Protein AF-A0ABC8R8J8-F1 (afdb_monomer_lite)

Foldseek 3Di:
DPPDVVVLVVLLVPLVVLLVLQLDPPHDPVSNVVSLVVVLVCCQVVVDPLLSVLVSLVCQCPDPPPSSNVSSVVSVVSSVVSCVPPDDDPVSVVSVVVSVVVRD

Organism: NCBI:txid185542

Structure (mmCIF, N/CA/C/O backbone):
data_AF-A0ABC8R8J8-F1
#
_entry.id   AF-A0ABC8R8J8-F1
#
loop_
_atom_site.group_PDB
_atom_site.id
_atom_site.type_symbol
_atom_site.label_atom_id
_atom_site.label_alt_id
_atom_site.label_comp_id
_atom_site.label_asym_id
_atom_site.label_entity_id
_atom_site.label_seq_id
_atom_site.pdbx_PDB_ins_code
_atom_site.Cartn_x
_atom_site.Cartn_y
_atom_site.Cartn_z
_atom_site.occupancy
_atom_site.B_iso_or_equiv
_atom_site.auth_seq_id
_atom_site.auth_comp_id
_atom_site.auth_asym_id
_atom_site.auth_atom_id
_atom_site.pdbx_PDB_model_num
ATOM 1 N N . MET A 1 1 ? -33.916 -7.625 -3.540 1.00 44.81 1 MET A N 1
ATOM 2 C CA . MET A 1 1 ? -32.467 -7.918 -3.426 1.00 44.81 1 MET A CA 1
ATOM 3 C C . MET A 1 1 ? -31.763 -7.576 -4.739 1.00 44.81 1 MET A C 1
ATOM 5 O O . MET A 1 1 ? -31.745 -8.413 -5.623 1.00 44.81 1 MET A O 1
ATOM 9 N N . SER A 1 2 ? -31.237 -6.355 -4.911 1.00 48.34 2 SER A N 1
ATOM 10 C CA . SER A 1 2 ? -30.414 -5.998 -6.093 1.00 48.34 2 SER A CA 1
ATOM 11 C C . SER A 1 2 ? -29.502 -4.774 -5.864 1.00 48.34 2 SER A C 1
ATOM 13 O O . SER A 1 2 ? -29.258 -4.000 -6.782 1.00 48.34 2 SER A O 1
ATOM 15 N N . GLY A 1 3 ? -29.017 -4.558 -4.632 1.00 45.34 3 GLY 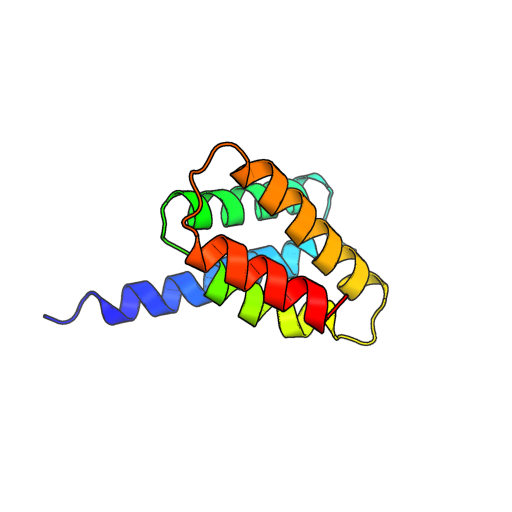A N 1
ATOM 16 C CA . GLY A 1 3 ? -28.213 -3.368 -4.281 1.00 45.34 3 GLY A CA 1
ATOM 17 C C . GLY A 1 3 ? -26.805 -3.644 -3.740 1.00 45.34 3 GLY A C 1
ATOM 18 O O . GLY A 1 3 ? -26.003 -2.725 -3.638 1.00 45.34 3 GLY A O 1
ATOM 19 N N . SER A 1 4 ? -26.477 -4.893 -3.392 1.00 46.66 4 SER A N 1
ATOM 20 C CA . SER A 1 4 ? -25.226 -5.212 -2.682 1.00 46.66 4 SER A CA 1
ATOM 21 C C . SER A 1 4 ? -24.040 -5.475 -3.624 1.00 46.66 4 SER A C 1
ATOM 23 O O . SER A 1 4 ? -22.936 -5.032 -3.338 1.00 46.66 4 SER A O 1
ATOM 25 N N . ARG A 1 5 ? -24.267 -6.085 -4.798 1.00 41.25 5 ARG A N 1
ATOM 26 C CA . ARG A 1 5 ? -23.196 -6.465 -5.745 1.00 41.25 5 ARG A CA 1
ATOM 27 C C . ARG A 1 5 ? -22.545 -5.279 -6.474 1.00 41.25 5 ARG A C 1
ATOM 29 O O . ARG A 1 5 ? -21.347 -5.307 -6.726 1.00 41.25 5 ARG A O 1
ATOM 36 N N . ALA A 1 6 ? -23.315 -4.231 -6.780 1.00 41.62 6 ALA A N 1
ATOM 37 C CA . ALA A 1 6 ? -22.806 -3.038 -7.466 1.00 41.62 6 ALA A CA 1
ATOM 38 C C . ALA A 1 6 ? -21.947 -2.148 -6.548 1.00 41.62 6 ALA A C 1
ATOM 40 O O . ALA A 1 6 ? -20.986 -1.534 -7.002 1.00 41.62 6 ALA A O 1
ATOM 41 N N . LYS A 1 7 ? -22.250 -2.125 -5.241 1.00 42.38 7 LYS A N 1
ATOM 42 C CA . LYS A 1 7 ? -21.490 -1.349 -4.251 1.00 42.38 7 LYS A CA 1
ATOM 43 C C . LYS A 1 7 ? -20.092 -1.935 -4.011 1.00 42.38 7 LYS A C 1
ATOM 45 O O . LYS A 1 7 ? -19.155 -1.186 -3.765 1.00 42.38 7 LYS A O 1
ATOM 50 N N . THR A 1 8 ? -19.941 -3.253 -4.154 1.00 44.81 8 THR A N 1
ATOM 51 C CA . THR A 1 8 ? -18.651 -3.948 -4.020 1.00 44.81 8 THR A CA 1
ATOM 52 C C . THR A 1 8 ? -17.726 -3.720 -5.223 1.00 44.81 8 THR A C 1
ATOM 54 O O . THR A 1 8 ? -16.536 -3.514 -5.021 1.00 44.81 8 THR A O 1
ATOM 57 N N . MET A 1 9 ? -18.246 -3.682 -6.461 1.00 43.03 9 MET A N 1
ATOM 58 C CA . MET A 1 9 ? -17.405 -3.452 -7.656 1.00 43.03 9 MET A CA 1
ATOM 59 C C . MET A 1 9 ? -16.933 -1.998 -7.820 1.00 43.03 9 MET A C 1
ATOM 61 O O . MET A 1 9 ? -15.892 -1.751 -8.422 1.00 43.03 9 MET A O 1
ATOM 65 N N . ALA A 1 10 ? -17.672 -1.022 -7.286 1.00 45.47 10 ALA A N 1
ATOM 66 C CA . ALA A 1 10 ? -17.229 0.374 -7.279 1.00 45.47 10 ALA A CA 1
ATOM 67 C C . ALA A 1 10 ? -16.096 0.606 -6.262 1.00 45.47 10 ALA A C 1
ATOM 69 O O . ALA A 1 10 ? -15.111 1.267 -6.581 1.00 45.47 10 ALA A O 1
ATOM 70 N N . ALA A 1 11 ? -16.194 -0.010 -5.078 1.00 49.84 11 ALA A N 1
ATOM 71 C CA . ALA A 1 11 ? -15.151 0.047 -4.056 1.00 49.84 11 ALA A CA 1
ATOM 72 C C . ALA A 1 11 ? -13.843 -0.619 -4.517 1.00 49.84 11 ALA A C 1
ATOM 74 O O . ALA A 1 11 ? -12.766 -0.144 -4.163 1.00 49.84 11 ALA A O 1
ATOM 75 N N . SER A 1 12 ? -13.917 -1.663 -5.358 1.00 54.75 12 SER A N 1
ATOM 76 C CA . SER A 1 12 ? -12.716 -2.324 -5.880 1.00 54.75 12 SER A CA 1
ATOM 77 C C . SER A 1 12 ? -11.917 -1.479 -6.875 1.00 54.75 12 SER A C 1
ATOM 79 O O . SER A 1 12 ? -10.730 -1.713 -7.036 1.00 54.75 12 SER A O 1
ATOM 81 N N . ALA A 1 13 ? -12.529 -0.486 -7.529 1.00 66.62 13 ALA A N 1
ATOM 82 C CA . ALA A 1 13 ? -11.824 0.390 -8.470 1.00 66.62 13 ALA A CA 1
ATOM 83 C C . ALA A 1 13 ? -11.222 1.641 -7.804 1.00 66.62 13 ALA A C 1
ATOM 85 O O . ALA A 1 13 ? -10.361 2.300 -8.383 1.00 66.62 13 ALA A O 1
ATOM 86 N N . GLU A 1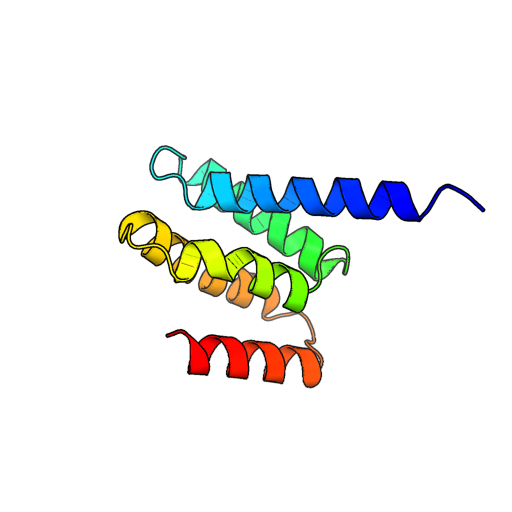 14 ? -11.690 2.015 -6.612 1.00 83.38 14 GLU A N 1
ATOM 87 C CA . GLU A 1 14 ? -11.300 3.276 -5.975 1.00 83.38 14 GLU A CA 1
ATOM 88 C C . GLU A 1 14 ? -9.974 3.159 -5.214 1.00 83.38 14 GLU A C 1
ATOM 90 O O . GLU A 1 14 ? -9.128 4.043 -5.329 1.00 83.38 14 GLU A O 1
ATOM 95 N N . TYR A 1 15 ? -9.726 2.035 -4.528 1.00 91.00 15 TYR A N 1
ATOM 96 C CA . TYR A 1 15 ? -8.443 1.822 -3.846 1.00 91.00 15 TYR A CA 1
ATOM 97 C C . TYR A 1 15 ? -7.274 1.648 -4.825 1.00 91.00 15 TYR A C 1
ATOM 99 O O . TYR A 1 15 ? -6.161 2.065 -4.513 1.00 91.00 15 TYR A O 1
ATOM 107 N N . VAL A 1 16 ? -7.526 1.109 -6.024 1.00 94.56 16 VAL A N 1
ATOM 108 C CA . VAL A 1 16 ? -6.510 0.974 -7.082 1.00 94.56 16 VAL A CA 1
ATOM 109 C C . VAL A 1 16 ? -5.979 2.345 -7.494 1.00 94.56 16 VAL A C 1
ATOM 111 O O . VAL A 1 16 ? -4.771 2.527 -7.566 1.00 94.56 16 VAL A O 1
ATOM 114 N N . LYS A 1 17 ? -6.846 3.356 -7.625 1.00 94.81 17 LYS A N 1
ATOM 115 C CA . LYS A 1 17 ? -6.419 4.734 -7.928 1.00 94.81 17 LYS A CA 1
ATOM 116 C C . LYS A 1 17 ? -5.516 5.320 -6.847 1.00 94.81 17 LYS A C 1
ATOM 118 O O . LYS A 1 17 ? -4.627 6.110 -7.147 1.00 94.81 17 LYS A O 1
ATOM 123 N N . HIS A 1 18 ? -5.742 4.954 -5.586 1.00 97.00 18 HIS A N 1
ATOM 124 C CA . HIS A 1 18 ? -4.864 5.360 -4.492 1.00 97.00 18 HIS A CA 1
ATOM 125 C C . HIS A 1 18 ? -3.510 4.642 -4.559 1.00 97.00 18 HIS A C 1
ATOM 127 O O . HIS A 1 18 ? -2.486 5.271 -4.301 1.00 97.00 18 HIS A O 1
ATOM 133 N N . ILE A 1 19 ? -3.476 3.369 -4.967 1.00 96.62 19 ILE A N 1
ATOM 134 C CA . ILE A 1 19 ? -2.216 2.659 -5.233 1.00 96.62 19 ILE A CA 1
ATOM 135 C C . ILE A 1 19 ? -1.466 3.355 -6.372 1.00 96.62 19 ILE A C 1
ATOM 137 O O . ILE A 1 19 ? -0.323 3.763 -6.180 1.00 96.62 19 ILE A O 1
ATOM 141 N N . GLU A 1 20 ? -2.124 3.564 -7.515 1.00 95.69 20 GLU A N 1
ATOM 142 C CA . GLU A 1 20 ? -1.567 4.236 -8.694 1.00 95.69 20 GLU A CA 1
ATOM 143 C C . GLU A 1 20 ? -1.042 5.635 -8.348 1.00 95.69 20 GLU A C 1
ATOM 145 O O . GLU A 1 20 ? 0.097 5.973 -8.668 1.00 95.69 20 GLU A O 1
ATOM 150 N N . SER A 1 21 ? -1.827 6.426 -7.610 1.00 96.75 21 SER A N 1
ATOM 151 C CA . SER A 1 21 ? -1.414 7.754 -7.158 1.00 96.75 21 SER A CA 1
ATOM 152 C C . SER A 1 21 ? -0.210 7.705 -6.218 1.00 96.75 21 SER A C 1
ATOM 154 O O . SER A 1 21 ? 0.598 8.632 -6.243 1.00 96.75 21 SER A O 1
ATOM 156 N N . TYR A 1 22 ? -0.064 6.677 -5.382 1.00 97.56 22 TYR A N 1
ATOM 157 C CA . TYR A 1 22 ? 1.089 6.559 -4.491 1.00 97.56 22 TYR A CA 1
ATOM 158 C C . TYR A 1 22 ? 2.364 6.143 -5.243 1.00 97.56 22 TYR A C 1
ATOM 160 O O . TYR A 1 22 ? 3.446 6.695 -5.002 1.00 97.56 22 TYR A O 1
ATOM 168 N N . VAL A 1 23 ? 2.253 5.165 -6.150 1.00 96.44 23 VAL A N 1
ATOM 169 C CA . VAL A 1 23 ? 3.406 4.650 -6.905 1.00 96.44 23 VAL A CA 1
ATOM 170 C C . VAL A 1 23 ? 3.865 5.596 -8.012 1.00 96.44 23 VAL A C 1
ATOM 172 O O . VAL A 1 23 ? 5.010 5.499 -8.450 1.00 96.44 23 VAL A O 1
ATOM 175 N N . ASP A 1 24 ? 3.021 6.539 -8.430 1.00 95.31 24 ASP A N 1
ATOM 176 C CA . ASP A 1 24 ? 3.426 7.585 -9.357 1.00 95.31 24 ASP A CA 1
ATOM 177 C C . ASP A 1 24 ? 4.502 8.494 -8.736 1.00 95.31 24 ASP A C 1
ATOM 179 O O . ASP A 1 24 ? 4.312 9.166 -7.716 1.00 95.31 24 ASP A O 1
ATOM 183 N N . SER A 1 25 ? 5.660 8.522 -9.394 1.00 90.31 25 SER A N 1
ATOM 184 C CA . SER A 1 25 ? 6.790 9.381 -9.044 1.00 90.31 25 SER A CA 1
ATOM 185 C C . SER A 1 25 ? 6.498 10.877 -9.171 1.00 90.31 25 SER A C 1
ATOM 187 O O . SER A 1 25 ? 7.184 11.672 -8.528 1.00 90.31 25 SER A O 1
ATOM 189 N N . SER A 1 26 ? 5.492 11.256 -9.965 1.00 94.81 26 SER A N 1
ATOM 190 C CA . SER A 1 26 ? 5.075 12.645 -10.149 1.00 94.81 26 SER A CA 1
ATOM 191 C C . SER A 1 26 ? 4.189 13.164 -9.010 1.00 94.81 26 SER A C 1
ATOM 193 O O . SER A 1 26 ? 4.077 14.377 -8.815 1.00 94.81 26 SER A O 1
ATOM 195 N N . SER A 1 27 ? 3.608 12.262 -8.213 1.00 95.25 27 SER A N 1
ATOM 196 C CA . SER A 1 27 ? 2.780 12.624 -7.067 1.00 95.25 27 SER A CA 1
ATOM 197 C C . SER A 1 27 ? 3.590 13.298 -5.965 1.00 95.25 27 SER A C 1
ATOM 199 O O . SER A 1 27 ? 4.669 12.848 -5.569 1.00 95.25 27 SER A O 1
ATOM 201 N N . SER A 1 28 ? 3.014 14.355 -5.395 1.00 96.62 28 SER A N 1
ATOM 202 C CA . SER A 1 28 ? 3.562 15.009 -4.208 1.00 96.62 28 SER A CA 1
ATOM 203 C C . SER A 1 28 ? 3.484 14.107 -2.973 1.00 96.62 28 SER A C 1
ATOM 205 O O . SER A 1 28 ? 2.631 13.221 -2.871 1.00 96.62 28 SER A O 1
ATOM 207 N N . ALA A 1 29 ? 4.327 14.400 -1.980 1.00 94.94 29 ALA A N 1
ATOM 208 C CA . ALA A 1 29 ? 4.302 13.718 -0.686 1.00 94.94 29 ALA A CA 1
ATOM 209 C C . ALA A 1 29 ? 2.918 13.789 -0.014 1.00 94.94 29 ALA A C 1
ATOM 211 O O . ALA A 1 29 ? 2.462 12.816 0.579 1.00 94.94 29 ALA A O 1
ATOM 212 N N . THR A 1 30 ? 2.207 14.913 -0.154 1.00 96.81 30 THR A N 1
ATOM 213 C CA . THR A 1 30 ? 0.849 15.072 0.384 1.00 96.81 30 THR A CA 1
ATOM 214 C C . THR A 1 30 ? -0.154 14.146 -0.305 1.00 96.81 30 THR A C 1
ATOM 216 O O . THR A 1 30 ? -0.994 13.553 0.365 1.00 96.81 30 THR A O 1
ATOM 219 N N . GLN A 1 31 ? -0.067 13.983 -1.630 1.00 96.81 31 GLN A N 1
ATOM 220 C CA . GLN A 1 31 ? -0.937 13.062 -2.378 1.00 96.81 31 GLN A CA 1
ATOM 221 C C . GLN A 1 31 ? -0.651 11.596 -2.031 1.00 96.81 31 GLN A C 1
ATOM 223 O O . GLN A 1 31 ? -1.581 10.801 -1.886 1.00 96.81 31 GLN A O 1
ATOM 228 N N . GLN A 1 32 ? 0.624 11.248 -1.849 1.00 96.31 32 GLN A N 1
ATOM 229 C CA . GLN A 1 32 ? 1.036 9.922 -1.387 1.00 96.31 32 GLN A CA 1
ATOM 230 C C . GLN A 1 32 ? 0.491 9.636 0.015 1.00 96.31 32 GLN A C 1
ATOM 232 O O . GLN A 1 32 ? -0.200 8.638 0.205 1.00 96.31 32 GLN A O 1
ATOM 237 N N . ALA A 1 33 ? 0.695 10.548 0.969 1.00 96.12 33 ALA A N 1
ATOM 238 C CA . ALA A 1 33 ? 0.170 10.403 2.326 1.00 96.12 33 ALA A CA 1
ATOM 239 C C . ALA A 1 33 ? -1.364 10.268 2.344 1.00 96.12 33 ALA A C 1
ATOM 241 O O . ALA A 1 33 ? -1.899 9.384 3.011 1.00 96.12 33 ALA A O 1
ATOM 242 N N . ALA A 1 34 ? -2.072 11.080 1.551 1.00 97.06 34 ALA A N 1
ATOM 243 C CA . ALA A 1 34 ? -3.525 10.987 1.418 1.00 97.06 34 ALA A CA 1
ATOM 244 C C . ALA A 1 34 ? -3.978 9.631 0.850 1.00 97.06 34 ALA A C 1
ATOM 246 O O . ALA A 1 34 ? -4.988 9.084 1.291 1.00 97.06 34 ALA A O 1
ATOM 247 N N . SER A 1 35 ? -3.221 9.064 -0.093 1.00 97.62 35 SER A N 1
ATOM 248 C CA . SER A 1 35 ? -3.503 7.741 -0.659 1.00 97.62 35 SER A CA 1
ATOM 249 C C . SER A 1 35 ? -3.316 6.624 0.370 1.00 97.62 35 SER A C 1
ATOM 251 O O . SER A 1 35 ? -4.169 5.743 0.481 1.00 97.62 35 SER A O 1
ATOM 253 N N . VAL A 1 36 ? -2.253 6.693 1.178 1.00 97.12 36 VAL A N 1
ATOM 254 C CA . VAL A 1 36 ? -2.023 5.758 2.294 1.00 97.12 36 VAL A CA 1
ATOM 255 C C . VAL A 1 36 ? -3.159 5.838 3.305 1.00 97.12 36 VAL A C 1
ATOM 257 O O . VAL A 1 36 ? -3.700 4.807 3.700 1.00 97.12 36 VAL A O 1
ATOM 260 N N . ASP A 1 37 ? -3.554 7.047 3.707 1.00 96.06 37 ASP A N 1
ATOM 261 C CA . ASP A 1 37 ? -4.633 7.243 4.674 1.00 96.06 37 ASP A CA 1
ATOM 262 C C . ASP A 1 37 ? -5.979 6.731 4.144 1.00 96.06 37 ASP A C 1
ATOM 264 O O . ASP A 1 37 ? -6.719 6.081 4.888 1.00 96.06 37 ASP A O 1
ATOM 268 N N . ALA A 1 38 ? -6.274 6.943 2.858 1.00 96.56 38 ALA A N 1
ATOM 269 C CA . ALA A 1 38 ? -7.481 6.431 2.217 1.00 96.56 38 ALA A CA 1
ATOM 270 C C . ALA A 1 38 ? -7.518 4.893 2.209 1.00 96.56 38 ALA A C 1
ATOM 272 O O . ALA A 1 38 ? -8.493 4.294 2.668 1.00 96.56 38 ALA A O 1
ATOM 273 N N . ILE A 1 39 ? -6.440 4.237 1.767 1.00 95.88 39 ILE A N 1
ATOM 274 C CA . ILE A 1 39 ? -6.357 2.768 1.752 1.00 95.88 39 ILE A CA 1
ATOM 275 C C . ILE A 1 39 ? -6.415 2.212 3.181 1.00 95.88 39 ILE A C 1
ATOM 277 O O . ILE A 1 39 ? -7.161 1.271 3.455 1.00 95.88 39 ILE A O 1
ATOM 281 N N . ALA A 1 40 ? -5.686 2.816 4.123 1.00 93.94 40 ALA A N 1
ATOM 282 C CA . ALA A 1 40 ? -5.708 2.408 5.522 1.00 93.94 40 ALA A CA 1
ATOM 283 C C . ALA A 1 40 ? -7.111 2.532 6.132 1.00 93.94 40 ALA A C 1
ATOM 285 O O . ALA A 1 40 ? -7.513 1.664 6.907 1.00 93.94 40 ALA A O 1
ATOM 286 N N . ALA A 1 41 ? -7.874 3.572 5.784 1.00 93.88 41 ALA A N 1
ATOM 287 C CA . ALA A 1 41 ? -9.260 3.712 6.214 1.00 93.88 41 ALA A CA 1
ATOM 288 C C . ALA A 1 41 ? -10.141 2.582 5.661 1.00 93.88 41 ALA A C 1
ATOM 290 O O . ALA A 1 41 ? -10.936 2.016 6.411 1.00 93.88 41 ALA A O 1
ATOM 291 N N . LEU A 1 42 ? -9.977 2.198 4.391 1.00 93.62 42 LEU A N 1
ATOM 292 C CA . LEU A 1 42 ? -10.716 1.075 3.803 1.00 93.62 42 LEU A CA 1
ATOM 293 C C . LEU A 1 42 ? -10.393 -0.251 4.502 1.00 93.62 42 LEU A C 1
ATOM 295 O O . LEU A 1 42 ? -11.312 -0.982 4.872 1.00 93.62 42 LEU A O 1
ATOM 299 N N . LEU A 1 43 ? -9.108 -0.527 4.747 1.00 90.50 43 LEU A N 1
ATOM 300 C CA . LEU A 1 43 ? -8.657 -1.721 5.470 1.00 90.50 43 LEU A CA 1
ATOM 301 C C . LEU A 1 43 ? -9.179 -1.739 6.907 1.00 90.50 43 LEU A C 1
ATOM 303 O O . LEU A 1 43 ? -9.619 -2.775 7.395 1.00 90.50 43 LEU A O 1
ATOM 307 N N . LYS A 1 44 ? -9.144 -0.601 7.611 1.0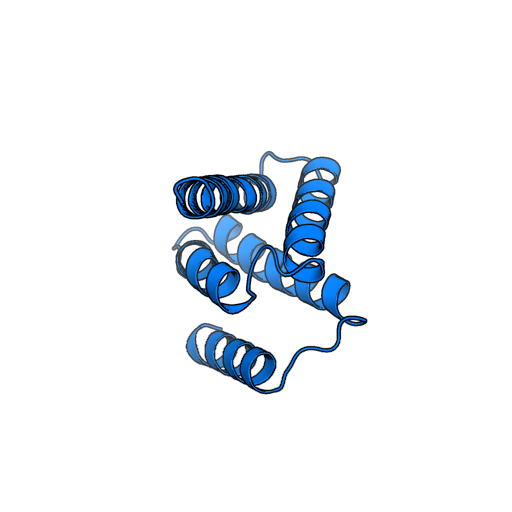0 89.69 44 LYS A N 1
ATOM 308 C CA . LYS A 1 44 ? -9.605 -0.503 9.004 1.00 89.69 44 LYS A CA 1
ATOM 309 C C . LYS A 1 44 ? -11.096 -0.763 9.144 1.00 89.69 44 LYS A C 1
ATOM 311 O O . LYS A 1 44 ? -11.473 -1.457 10.080 1.00 89.69 44 LYS A O 1
ATOM 316 N N . ASN A 1 45 ? -11.891 -0.266 8.201 1.00 89.69 45 ASN A N 1
ATOM 317 C CA . ASN A 1 45 ? -13.345 -0.419 8.180 1.00 89.69 45 ASN A CA 1
ATOM 318 C C . ASN A 1 45 ? -13.823 -1.704 7.477 1.00 89.69 45 ASN A C 1
ATOM 320 O O . ASN A 1 45 ? -15.006 -1.807 7.165 1.00 89.69 45 ASN A O 1
ATOM 324 N N . ASP A 1 46 ? -12.919 -2.647 7.180 1.00 87.56 46 ASP A N 1
ATOM 325 C CA . ASP A 1 46 ? -13.220 -3.930 6.520 1.00 87.56 46 ASP A CA 1
ATOM 326 C C . ASP A 1 46 ? -13.905 -3.783 5.146 1.00 87.56 46 ASP A C 1
ATOM 328 O O . ASP A 1 46 ? -14.562 -4.693 4.644 1.00 87.56 46 ASP A O 1
ATOM 332 N N . MET A 1 47 ? -13.719 -2.624 4.507 1.00 90.75 47 MET A N 1
ATOM 333 C CA . MET A 1 47 ? -14.194 -2.328 3.151 1.00 90.75 47 MET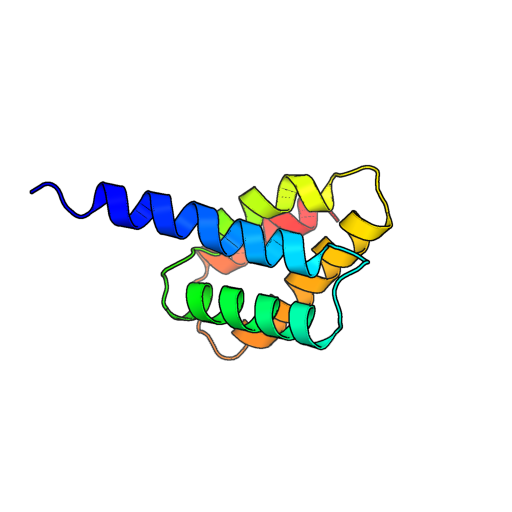 A CA 1
ATOM 334 C C . MET A 1 47 ? -13.222 -2.835 2.079 1.00 90.75 47 MET A C 1
ATOM 336 O O . MET A 1 47 ? -13.606 -2.997 0.922 1.00 90.75 47 MET A O 1
ATOM 340 N N . LEU A 1 48 ? -11.971 -3.083 2.469 1.00 89.62 48 LEU A N 1
ATOM 341 C CA . LEU A 1 48 ? -10.932 -3.734 1.684 1.00 89.62 48 LEU A CA 1
ATOM 342 C C . LEU A 1 48 ? -10.304 -4.817 2.562 1.00 89.62 48 LEU A C 1
ATOM 344 O O . LEU A 1 48 ? -9.946 -4.548 3.709 1.00 89.62 48 LEU A O 1
ATOM 348 N N . THR A 1 49 ? -10.165 -6.033 2.042 1.00 88.19 49 THR A N 1
ATOM 349 C CA . THR A 1 49 ? -9.431 -7.087 2.748 1.00 88.19 49 THR A CA 1
ATOM 350 C C . THR A 1 49 ? -7.941 -6.969 2.453 1.00 88.19 49 THR A C 1
ATOM 352 O O . THR A 1 49 ? -7.536 -6.535 1.372 1.00 88.19 49 THR A O 1
ATOM 355 N N . VAL A 1 50 ? -7.111 -7.391 3.407 1.00 86.06 50 VAL A N 1
ATOM 356 C CA . VAL A 1 50 ? -5.657 -7.447 3.208 1.00 86.06 50 VAL A CA 1
ATOM 357 C C . VAL A 1 50 ? -5.306 -8.384 2.050 1.00 86.06 50 VAL A C 1
ATOM 359 O O . VAL A 1 50 ? -4.462 -8.038 1.238 1.00 86.06 50 VAL A O 1
ATOM 362 N N . GLU A 1 51 ? -5.995 -9.519 1.915 1.00 84.88 51 GLU A N 1
ATOM 363 C CA . GLU A 1 51 ? -5.806 -10.451 0.796 1.00 84.88 51 GLU A CA 1
ATOM 364 C C . GLU A 1 51 ? -6.059 -9.787 -0.567 1.00 84.88 51 GLU A C 1
ATOM 366 O O . GLU A 1 51 ? -5.236 -9.908 -1.474 1.00 84.88 51 GLU A O 1
ATOM 371 N N . ALA A 1 52 ? -7.165 -9.046 -0.712 1.00 88.50 52 ALA A N 1
ATOM 372 C CA . ALA A 1 52 ? -7.488 -8.359 -1.961 1.00 88.50 52 ALA A CA 1
ATOM 373 C C . ALA A 1 52 ? -6.452 -7.280 -2.298 1.00 88.50 52 ALA A C 1
ATOM 375 O O . ALA A 1 52 ? -6.023 -7.184 -3.446 1.00 88.50 52 ALA A O 1
ATOM 376 N N . LEU A 1 53 ? -6.008 -6.514 -1.295 1.00 91.00 53 LEU A N 1
ATOM 377 C CA . LEU A 1 53 ? -4.924 -5.548 -1.465 1.00 91.00 53 LEU A CA 1
ATOM 378 C C . LEU A 1 53 ? -3.640 -6.238 -1.931 1.00 91.00 53 LEU A C 1
ATOM 380 O O . LEU A 1 53 ? -3.029 -5.818 -2.901 1.00 91.00 53 LEU A O 1
ATOM 384 N N . VAL A 1 54 ? -3.229 -7.291 -1.235 1.00 87.25 54 VAL A N 1
ATOM 385 C CA . VAL A 1 54 ? -1.989 -8.021 -1.501 1.00 87.25 54 VAL A CA 1
ATOM 386 C C . VAL A 1 54 ? -1.986 -8.619 -2.912 1.00 87.25 54 VAL A C 1
ATOM 388 O O . VAL A 1 54 ? -0.986 -8.518 -3.621 1.00 87.25 54 VAL A O 1
ATOM 391 N N . LYS A 1 55 ? -3.124 -9.163 -3.354 1.00 87.50 55 LYS A N 1
ATOM 392 C CA . LYS A 1 55 ? -3.310 -9.645 -4.725 1.00 87.50 55 LYS A CA 1
ATOM 393 C C . LYS A 1 55 ? -3.179 -8.525 -5.758 1.00 87.50 55 LYS A C 1
ATOM 395 O O . LYS A 1 55 ? -2.518 -8.716 -6.769 1.00 87.50 55 LYS A O 1
ATOM 400 N N . GLU A 1 56 ? -3.770 -7.361 -5.500 1.00 91.19 56 GLU A N 1
ATOM 401 C CA . GLU A 1 56 ? -3.617 -6.195 -6.380 1.00 91.19 56 GLU A CA 1
ATOM 402 C C . GLU A 1 56 ? -2.160 -5.715 -6.430 1.00 91.19 56 GLU A C 1
ATOM 404 O O . GLU A 1 56 ? -1.635 -5.380 -7.488 1.00 91.19 56 GLU A O 1
ATOM 409 N N . MET A 1 57 ? -1.468 -5.734 -5.289 1.00 91.81 57 MET A N 1
ATOM 410 C CA . MET A 1 57 ? -0.078 -5.295 -5.191 1.00 91.81 57 MET A CA 1
ATOM 411 C C . MET A 1 57 ? 0.891 -6.171 -5.994 1.00 91.81 57 MET A C 1
ATOM 413 O O . MET A 1 57 ? 1.976 -5.701 -6.332 1.00 91.81 57 MET A O 1
ATOM 417 N N . GLU A 1 58 ? 0.515 -7.399 -6.361 1.00 89.94 58 GLU A N 1
ATOM 418 C CA . GLU A 1 58 ? 1.362 -8.319 -7.128 1.00 89.94 58 GLU A CA 1
ATOM 419 C C . GLU A 1 58 ? 1.939 -7.677 -8.399 1.00 89.94 58 GLU A C 1
ATOM 421 O O . GLU A 1 58 ? 3.147 -7.772 -8.636 1.00 89.94 58 GLU A O 1
ATOM 426 N N . MET A 1 59 ? 1.125 -6.952 -9.175 1.00 90.50 59 MET A N 1
ATOM 427 C CA . MET A 1 59 ? 1.596 -6.314 -10.412 1.00 90.50 59 MET A CA 1
ATOM 428 C C . MET A 1 59 ? 2.629 -5.206 -10.157 1.00 90.50 59 MET A C 1
ATOM 430 O O . MET A 1 59 ? 3.553 -5.016 -10.947 1.00 90.50 59 MET A O 1
ATOM 434 N N . TYR A 1 60 ? 2.509 -4.495 -9.034 1.00 93.12 60 TYR A N 1
ATOM 435 C CA . TYR A 1 60 ? 3.407 -3.400 -8.667 1.00 93.12 60 TYR A CA 1
ATOM 436 C C . TYR A 1 60 ? 4.714 -3.917 -8.070 1.00 93.12 60 TYR A C 1
ATOM 438 O O . TYR A 1 60 ? 5.753 -3.291 -8.243 1.00 93.12 60 TYR A O 1
ATOM 446 N N . LEU A 1 61 ? 4.686 -5.063 -7.388 1.00 91.81 61 LEU A N 1
ATOM 447 C CA . LEU A 1 61 ? 5.877 -5.653 -6.772 1.00 91.81 61 LEU A CA 1
ATOM 448 C C . LEU A 1 61 ? 6.714 -6.487 -7.747 1.00 91.81 61 LEU A C 1
ATOM 450 O O . LEU A 1 61 ? 7.910 -6.657 -7.530 1.00 91.81 61 LEU A O 1
ATOM 454 N N . THR A 1 62 ? 6.111 -6.991 -8.824 1.00 90.00 62 THR A N 1
ATOM 455 C CA . THR A 1 62 ? 6.788 -7.853 -9.813 1.00 90.00 62 THR A CA 1
ATOM 456 C C . THR A 1 62 ? 7.151 -7.134 -11.114 1.00 90.00 62 THR A C 1
ATOM 458 O O . THR A 1 62 ? 7.796 -7.715 -11.987 1.00 90.00 62 THR A O 1
ATOM 461 N N . THR A 1 63 ? 6.791 -5.854 -11.249 1.00 93.25 63 THR A N 1
ATOM 462 C CA . THR A 1 63 ? 7.168 -5.029 -12.405 1.00 93.25 63 THR A CA 1
ATOM 463 C C . THR A 1 63 ? 8.685 -4.876 -12.541 1.00 93.25 63 THR A C 1
ATOM 465 O O . THR A 1 63 ? 9.423 -4.850 -11.552 1.00 93.25 63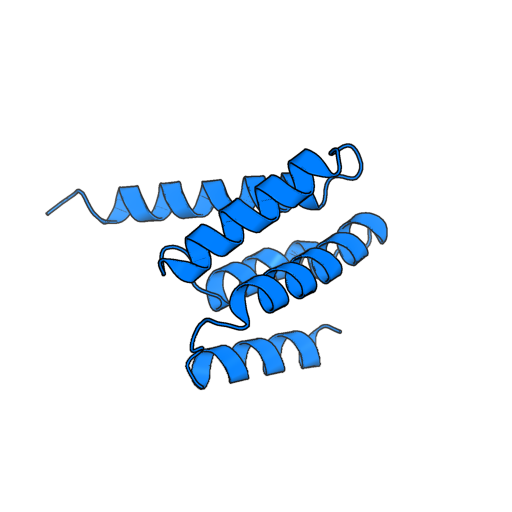 THR A O 1
ATOM 468 N N . THR A 1 64 ? 9.166 -4.716 -13.777 1.00 95.12 64 THR A N 1
ATOM 469 C CA . THR A 1 64 ? 10.580 -4.440 -14.071 1.00 95.12 64 THR A CA 1
ATOM 470 C C . THR A 1 64 ? 10.991 -3.017 -13.695 1.00 95.12 64 THR A C 1
ATOM 472 O O . THR A 1 64 ? 12.167 -2.791 -13.404 1.00 95.12 64 THR A O 1
ATOM 475 N N . ASP A 1 65 ? 10.044 -2.076 -13.644 1.00 95.69 65 ASP A N 1
ATOM 476 C CA . ASP A 1 65 ? 10.295 -0.696 -13.221 1.00 95.69 65 ASP A CA 1
ATOM 477 C C . ASP A 1 65 ? 10.703 -0.656 -11.739 1.00 95.69 65 ASP A C 1
ATOM 479 O O . ASP A 1 65 ? 9.920 -0.953 -10.835 1.00 95.69 65 ASP A O 1
ATOM 483 N N . SER A 1 66 ? 11.964 -0.313 -11.477 1.00 94.38 66 SER A N 1
ATOM 484 C CA . SER A 1 66 ? 12.511 -0.314 -10.121 1.00 94.38 66 SER A CA 1
ATOM 485 C C . SER A 1 66 ? 11.909 0.769 -9.226 1.00 94.38 66 SER A C 1
ATOM 487 O O . SER A 1 66 ? 11.852 0.566 -8.014 1.00 94.38 66 SER A O 1
ATOM 489 N N . ILE A 1 67 ? 11.441 1.885 -9.793 1.00 95.06 67 ILE A N 1
ATOM 490 C CA . ILE A 1 67 ? 10.834 2.987 -9.042 1.00 95.06 67 ILE A CA 1
ATOM 491 C C . ILE A 1 67 ? 9.441 2.572 -8.580 1.00 95.06 67 ILE A C 1
ATOM 493 O O . ILE A 1 67 ? 9.139 2.682 -7.390 1.00 95.06 67 ILE A O 1
ATOM 497 N N . ILE A 1 68 ? 8.618 2.044 -9.493 1.00 95.62 68 ILE A N 1
ATOM 498 C CA . ILE A 1 68 ? 7.278 1.545 -9.152 1.00 95.62 68 ILE A CA 1
ATOM 499 C C . ILE A 1 68 ? 7.392 0.410 -8.134 1.00 95.62 68 ILE A C 1
ATOM 501 O O . ILE A 1 68 ? 6.701 0.432 -7.116 1.00 95.62 68 ILE A O 1
ATOM 505 N N . ARG A 1 69 ? 8.318 -0.532 -8.349 1.00 94.56 69 ARG A N 1
ATOM 506 C CA . ARG A 1 69 ? 8.542 -1.651 -7.428 1.00 94.56 69 ARG A CA 1
ATOM 507 C C . ARG A 1 69 ? 8.942 -1.187 -6.029 1.00 94.56 69 ARG A C 1
ATOM 509 O O . ARG A 1 69 ? 8.339 -1.617 -5.049 1.00 94.56 69 ARG A O 1
ATOM 516 N N . ALA A 1 70 ? 9.911 -0.275 -5.920 1.00 94.50 70 ALA A N 1
ATOM 517 C CA . ALA A 1 70 ? 10.330 0.273 -4.630 1.00 94.50 70 ALA A CA 1
ATOM 518 C C . ALA A 1 70 ? 9.182 1.003 -3.914 1.00 94.50 70 ALA A C 1
ATOM 520 O O . ALA A 1 70 ? 8.988 0.822 -2.712 1.00 94.50 70 ALA A O 1
ATOM 521 N N . ARG A 1 71 ? 8.380 1.783 -4.648 1.00 95.94 71 ARG A N 1
ATOM 522 C CA . ARG A 1 71 ? 7.205 2.464 -4.090 1.00 95.94 71 ARG A CA 1
ATOM 523 C C . ARG A 1 71 ? 6.119 1.485 -3.655 1.00 95.94 71 ARG A C 1
ATOM 525 O O . ARG A 1 71 ? 5.539 1.677 -2.595 1.00 95.94 71 ARG A O 1
ATOM 532 N N . GLY A 1 72 ? 5.882 0.411 -4.403 1.00 94.75 72 GLY A N 1
ATOM 533 C CA . GLY A 1 72 ? 4.949 -0.637 -3.991 1.00 94.75 72 GLY A CA 1
ATOM 534 C C . GLY A 1 72 ? 5.346 -1.284 -2.658 1.00 94.75 72 GLY A C 1
ATOM 535 O O . GLY A 1 72 ? 4.499 -1.474 -1.786 1.00 94.75 72 GLY A O 1
ATOM 536 N N . ILE A 1 73 ? 6.642 -1.551 -2.461 1.00 92.25 73 ILE A N 1
ATOM 537 C CA . ILE A 1 73 ? 7.174 -2.079 -1.193 1.00 92.25 73 ILE A CA 1
ATOM 538 C C . ILE A 1 73 ? 6.972 -1.070 -0.051 1.00 92.25 73 ILE A C 1
ATOM 540 O O . ILE A 1 73 ? 6.512 -1.445 1.029 1.00 92.25 73 ILE A O 1
ATOM 544 N N . LEU A 1 74 ? 7.275 0.212 -0.287 1.00 95.06 74 LEU A N 1
ATOM 545 C CA . LEU A 1 74 ? 7.087 1.274 0.709 1.00 95.06 74 LEU A CA 1
ATOM 546 C C . LEU A 1 74 ? 5.619 1.428 1.123 1.00 95.06 74 LEU A C 1
ATOM 548 O O . LEU A 1 74 ? 5.337 1.489 2.320 1.00 95.06 74 LEU A O 1
ATOM 552 N N . LEU A 1 75 ? 4.690 1.397 0.162 1.00 95.44 75 LEU A N 1
ATOM 553 C CA . LEU A 1 75 ? 3.254 1.467 0.431 1.00 95.44 75 LEU A CA 1
ATOM 554 C C . LEU A 1 75 ? 2.817 0.378 1.416 1.00 95.44 75 LEU A C 1
ATOM 556 O O . LEU A 1 75 ? 2.115 0.663 2.387 1.00 95.44 75 LEU A O 1
ATOM 560 N N . LEU A 1 76 ? 3.259 -0.865 1.202 1.00 92.19 76 LEU A N 1
ATOM 561 C CA . LEU A 1 76 ? 2.950 -1.966 2.113 1.00 92.19 76 LEU A CA 1
ATOM 562 C C . LEU A 1 76 ? 3.503 -1.716 3.523 1.00 92.19 76 LEU A C 1
ATOM 564 O O . LEU A 1 76 ? 2.779 -1.907 4.500 1.00 92.19 76 LEU A O 1
ATOM 568 N N . GLY A 1 77 ? 4.746 -1.244 3.644 1.00 90.44 77 GLY A N 1
ATOM 569 C CA . GLY A 1 77 ? 5.345 -0.909 4.940 1.00 90.44 77 GLY A CA 1
ATOM 570 C C . GLY A 1 77 ? 4.586 0.192 5.695 1.00 90.44 77 GLY A C 1
ATOM 571 O O . GLY A 1 77 ? 4.336 0.080 6.901 1.00 90.44 77 GLY A O 1
ATOM 572 N N . GLU A 1 78 ? 4.159 1.240 4.990 1.00 94.56 78 GLU A N 1
ATOM 573 C CA . GLU A 1 78 ? 3.372 2.327 5.577 1.00 94.56 78 GLU A CA 1
ATOM 574 C C . GLU A 1 78 ? 1.979 1.860 6.021 1.00 94.56 78 GLU A C 1
ATOM 576 O O . GLU A 1 78 ? 1.533 2.184 7.127 1.00 94.56 78 GLU A O 1
ATOM 581 N N . LEU A 1 79 ? 1.303 1.043 5.209 1.00 92.88 79 LEU A N 1
ATOM 582 C CA . LEU A 1 79 ? -0.006 0.489 5.557 1.00 92.88 79 LEU A CA 1
ATOM 583 C C . LEU A 1 79 ? 0.069 -0.430 6.777 1.00 92.88 79 LEU A C 1
ATOM 585 O O . LEU A 1 79 ? -0.761 -0.306 7.678 1.00 92.88 79 LEU A O 1
ATOM 589 N N . LEU A 1 80 ? 1.084 -1.293 6.864 1.00 87.12 80 LEU A N 1
ATOM 590 C CA . LEU A 1 80 ? 1.307 -2.134 8.044 1.00 87.12 80 LEU A CA 1
ATOM 591 C C . LEU A 1 80 ? 1.512 -1.288 9.306 1.00 87.12 80 LEU A C 1
ATOM 593 O O . LEU A 1 80 ? 0.925 -1.581 10.347 1.00 87.12 80 LEU A O 1
ATOM 597 N N . THR A 1 81 ? 2.249 -0.179 9.199 1.00 90.00 81 THR A N 1
ATOM 598 C CA . THR A 1 81 ? 2.421 0.778 10.303 1.00 90.00 81 THR A CA 1
ATOM 599 C C . THR A 1 81 ? 1.081 1.387 10.731 1.00 90.00 81 THR A C 1
ATOM 601 O O . THR A 1 81 ? 0.777 1.471 11.921 1.00 90.00 81 THR A O 1
ATOM 604 N N . LYS A 1 82 ? 0.225 1.768 9.773 1.00 90.44 82 LYS A N 1
ATOM 605 C CA . LYS A 1 82 ? -1.116 2.317 10.049 1.00 90.44 82 LYS A CA 1
ATOM 606 C C . LYS A 1 82 ? -2.070 1.280 10.643 1.00 90.44 82 LYS A C 1
ATOM 608 O O . LYS A 1 82 ? -3.030 1.677 11.312 1.00 90.44 82 LYS A O 1
ATOM 613 N N . LEU A 1 83 ? -1.828 -0.005 10.396 1.00 85.38 83 LEU A N 1
ATOM 614 C CA . LEU A 1 83 ? -2.596 -1.137 10.911 1.00 85.38 83 LEU A CA 1
ATOM 615 C C . LEU A 1 83 ? -2.064 -1.694 12.235 1.00 85.38 83 LEU A C 1
ATOM 617 O O . LEU A 1 83 ? -2.717 -2.563 12.798 1.00 85.38 83 LEU A O 1
ATOM 621 N N . ALA A 1 84 ? -0.957 -1.180 12.778 1.00 81.00 84 ALA A N 1
ATOM 622 C CA . ALA A 1 84 ? -0.337 -1.711 13.997 1.00 81.00 84 ALA A CA 1
ATOM 623 C C . ALA A 1 84 ? -1.278 -1.770 15.220 1.00 81.00 84 ALA A C 1
ATOM 625 O O . ALA A 1 84 ? -1.082 -2.590 16.112 1.00 81.00 84 ALA A O 1
ATOM 626 N N . SER A 1 85 ? -2.309 -0.919 15.270 1.00 74.19 85 SER A N 1
ATOM 627 C CA . SER A 1 85 ? -3.330 -0.921 16.327 1.00 74.19 85 SER A CA 1
ATOM 628 C C . SER A 1 85 ? -4.590 -1.735 15.998 1.00 74.19 85 SER A C 1
ATOM 630 O O . SER A 1 85 ? -5.474 -1.851 16.847 1.00 74.19 85 SER A O 1
ATOM 632 N N . LYS A 1 86 ? -4.705 -2.289 14.785 1.00 77.31 86 LYS A N 1
ATOM 633 C CA . LYS A 1 86 ? -5.809 -3.168 14.390 1.00 77.31 86 LYS A CA 1
ATOM 634 C C . LYS A 1 86 ? -5.454 -4.607 14.758 1.00 77.31 86 LYS A C 1
ATOM 636 O O . LYS A 1 86 ? -4.394 -5.103 14.392 1.00 77.31 86 LYS A O 1
ATOM 641 N N . LEU A 1 87 ? -6.365 -5.293 15.448 1.00 76.75 87 LEU A N 1
ATOM 642 C CA . LEU A 1 87 ? -6.260 -6.735 15.658 1.00 76.75 87 LEU A CA 1
ATOM 643 C C . LEU A 1 87 ? -6.431 -7.430 14.304 1.00 76.75 87 LEU A C 1
ATOM 645 O O . LEU A 1 87 ? -7.536 -7.485 13.767 1.00 76.75 87 LEU A O 1
ATOM 649 N N . LEU A 1 88 ? -5.324 -7.907 13.740 1.00 79.56 88 LEU A N 1
ATOM 650 C CA . LEU A 1 88 ? -5.339 -8.774 12.569 1.00 79.56 88 LEU A CA 1
ATOM 651 C C . LEU A 1 88 ? -5.591 -10.205 13.035 1.00 79.56 88 LEU A C 1
ATOM 653 O O . LEU A 1 88 ? -4.978 -10.669 13.999 1.00 79.56 88 LEU A O 1
ATOM 657 N N . ASP A 1 89 ? -6.500 -10.904 12.364 1.00 81.75 89 ASP A N 1
ATOM 658 C CA . ASP A 1 89 ? -6.694 -12.324 12.623 1.00 81.75 89 ASP A CA 1
ATOM 659 C C . ASP A 1 89 ? -5.485 -13.145 12.134 1.00 81.75 89 ASP A C 1
ATOM 661 O O . ASP A 1 89 ? -4.666 -12.702 11.321 1.00 81.75 89 ASP A O 1
ATOM 665 N N . ASN A 1 90 ? -5.372 -14.370 12.646 1.00 82.06 90 ASN A N 1
ATOM 666 C CA . ASN A 1 90 ? -4.234 -15.241 12.367 1.00 82.06 90 ASN A CA 1
ATOM 667 C C . ASN A 1 90 ? -4.124 -15.609 10.871 1.00 82.06 90 ASN A C 1
ATOM 669 O O . ASN A 1 90 ? -3.025 -15.692 10.327 1.00 82.06 90 ASN A O 1
ATOM 673 N N . ALA A 1 91 ? -5.253 -15.769 10.172 1.00 81.31 91 ALA A N 1
ATOM 674 C CA . ALA A 1 91 ? -5.254 -16.095 8.747 1.00 81.31 91 ALA A CA 1
ATOM 675 C C . ALA A 1 91 ? -4.710 -14.932 7.901 1.00 81.31 91 ALA A C 1
ATOM 677 O O . ALA A 1 91 ? -3.916 -15.145 6.982 1.00 81.31 91 ALA A O 1
ATOM 678 N N . THR A 1 92 ? -5.071 -13.699 8.256 1.00 81.56 92 THR A N 1
ATOM 679 C CA . THR A 1 92 ? -4.558 -12.475 7.638 1.00 81.56 92 THR A CA 1
ATOM 680 C C . THR A 1 92 ? -3.049 -12.336 7.851 1.00 81.56 92 THR A C 1
ATOM 682 O O . THR A 1 92 ? -2.319 -12.041 6.904 1.00 81.56 92 THR A O 1
ATOM 685 N N . ILE A 1 93 ? -2.556 -12.608 9.065 1.00 82.56 93 ILE A N 1
ATOM 686 C CA . ILE A 1 93 ? -1.116 -12.582 9.372 1.00 82.56 93 ILE A CA 1
ATOM 687 C C . ILE A 1 93 ? -0.365 -13.640 8.554 1.00 82.56 93 ILE A C 1
ATOM 689 O O . ILE A 1 93 ? 0.639 -13.321 7.921 1.00 82.56 93 ILE A O 1
ATOM 693 N N . HIS A 1 94 ? -0.855 -14.881 8.512 1.00 82.06 94 HIS A N 1
ATOM 694 C CA . HIS A 1 94 ? -0.230 -15.940 7.715 1.00 82.06 94 HIS A CA 1
ATOM 695 C C . HIS A 1 94 ? -0.227 -15.633 6.215 1.00 82.06 94 HIS A C 1
ATOM 697 O O . HIS A 1 94 ? 0.772 -15.902 5.551 1.00 82.06 94 HIS A O 1
ATOM 703 N N . SER A 1 95 ? -1.298 -15.031 5.692 1.00 79.81 95 SER A N 1
ATOM 704 C CA . SER A 1 95 ? -1.373 -14.618 4.285 1.00 79.81 95 SER A CA 1
ATOM 705 C C . SER A 1 95 ? -0.341 -13.537 3.959 1.00 79.81 95 SER A C 1
ATOM 707 O O . SER A 1 95 ? 0.338 -13.624 2.939 1.00 79.81 95 SER A O 1
ATOM 709 N N . LEU A 1 96 ? -0.167 -12.553 4.851 1.00 79.25 96 LEU A N 1
ATOM 710 C CA . LEU A 1 96 ? 0.876 -11.533 4.721 1.00 79.25 96 LEU A CA 1
ATOM 711 C C . LEU A 1 96 ? 2.277 -12.148 4.746 1.00 79.25 96 LEU A C 1
ATOM 713 O O . LEU A 1 96 ? 3.091 -11.827 3.884 1.00 79.25 96 LEU A O 1
ATOM 717 N N . ILE A 1 97 ? 2.552 -13.041 5.703 1.00 82.44 97 ILE A N 1
ATOM 718 C CA . ILE A 1 97 ? 3.843 -13.735 5.799 1.00 82.44 97 ILE A CA 1
ATOM 719 C C . ILE A 1 97 ? 4.124 -14.497 4.503 1.00 82.44 97 ILE A C 1
ATOM 721 O O . ILE A 1 97 ? 5.168 -14.269 3.900 1.00 82.44 97 ILE A O 1
ATOM 725 N N . GLY A 1 98 ? 3.186 -15.342 4.058 1.00 83.31 98 GLY A N 1
ATOM 726 C CA . GLY A 1 98 ? 3.334 -16.139 2.840 1.00 83.31 98 GLY A CA 1
ATOM 727 C C . GLY A 1 98 ? 3.625 -15.267 1.624 1.00 83.31 98 GLY A C 1
ATOM 728 O O . GLY A 1 98 ? 4.608 -15.489 0.918 1.00 83.31 98 GLY A O 1
ATOM 729 N N . PHE A 1 99 ? 2.844 -14.200 1.450 1.00 80.62 99 PHE A N 1
ATOM 730 C CA . PHE A 1 99 ? 3.042 -13.263 0.354 1.00 80.62 99 PHE A CA 1
ATOM 731 C C . PHE A 1 99 ? 4.439 -12.641 0.342 1.00 80.62 99 PHE A C 1
ATOM 733 O O . PHE A 1 99 ? 5.085 -12.636 -0.705 1.00 80.62 99 PHE A O 1
ATOM 740 N N . PHE A 1 100 ? 4.910 -12.134 1.485 1.00 76.75 100 PHE A N 1
ATOM 741 C CA . PHE A 1 100 ? 6.232 -11.520 1.567 1.00 76.75 100 PHE A CA 1
ATOM 742 C C . PHE A 1 100 ? 7.352 -12.539 1.354 1.00 76.75 100 PHE A C 1
ATOM 744 O O . PHE A 1 100 ? 8.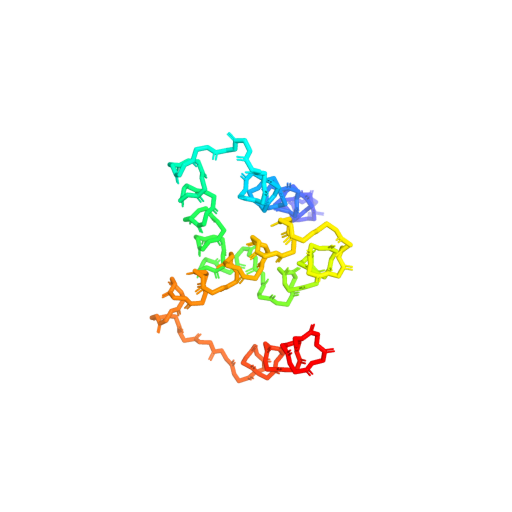284 -12.240 0.621 1.00 76.75 100 PHE A O 1
ATOM 751 N N . THR A 1 101 ? 7.252 -13.744 1.923 1.00 80.56 101 THR A N 1
ATOM 752 C CA . THR A 1 101 ? 8.290 -14.780 1.770 1.00 80.56 101 THR A CA 1
ATOM 753 C C . THR A 1 101 ? 8.404 -15.345 0.355 1.00 80.56 101 THR A C 1
ATOM 755 O O . THR A 1 101 ? 9.457 -15.851 -0.014 1.00 80.56 101 THR A O 1
ATOM 758 N N . GLU A 1 102 ? 7.328 -15.298 -0.432 1.00 80.00 102 GLU A N 1
ATOM 759 C CA . GLU A 1 102 ? 7.333 -15.787 -1.816 1.00 80.00 102 GLU A CA 1
ATOM 760 C C . GLU A 1 102 ? 7.861 -14.752 -2.819 1.00 80.00 102 GLU A C 1
ATOM 762 O O . GLU A 1 102 ? 8.240 -15.125 -3.929 1.00 80.00 102 GLU A O 1
ATOM 767 N N . ARG A 1 103 ? 7.821 -13.456 -2.476 1.00 70.88 103 ARG A N 1
ATOM 768 C CA . ARG A 1 103 ? 7.956 -12.357 -3.452 1.00 70.88 103 ARG A CA 1
ATOM 769 C C . ARG A 1 103 ? 9.045 -11.330 -3.132 1.00 70.88 103 ARG A C 1
ATOM 771 O O . ARG A 1 103 ? 9.412 -10.589 -4.045 1.00 70.88 103 ARG A O 1
ATOM 778 N N . LEU A 1 104 ? 9.543 -11.262 -1.895 1.00 62.00 104 LEU A N 1
ATOM 779 C CA . LEU A 1 104 ? 10.700 -10.443 -1.492 1.00 62.00 104 LEU A CA 1
ATOM 780 C C . LEU A 1 104 ? 11.903 -11.329 -1.167 1.00 62.00 104 LEU A C 1
ATOM 782 O O . LEU A 1 104 ? 13.028 -10.886 -1.489 1.00 62.00 104 LEU A O 1
#

Secondary structure (DSSP, 8-state):
--SHHHHHHHHHHHHHHHHHHHH-TTS-HHHHHHHHHHHHHHHHTTSS-HHHHHHHHHHHHH-S-HHHHHHHHHHHHHHHHHHTTS---HHHHHHHHHHHHHH-

Radius of gyration: 13.97 Å; chains: 1; bounding box: 45×31×30 Å

InterPro domains:
  IPR016024 Armadillo-type fold [SSF48371] (13-90)
  IPR029240 MMS19, N-terminal [PF14500] (54-104)
  IPR039920 DNA repair/transcription protein MMS19 [PTHR12891] (9-104)

Sequence (104 aa):
MSGSRAKTMAASAEYVKHIESYVDSSSSATQQAASVDAIAALLKNDMLTVEALVKEMEMYLTTTDSIIRARGILLLGELLTKLASKLLDNATIHSLIGFFTERL

pLDDT: mean 84.36, std 15.66, range [41.25, 97.62]